Protein AF-A0A963INA1-F1 (afdb_monomer_lite)

Foldseek 3Di:
DWDDDQFWIWDWDWDQDPLRKIWTWIWIWHWDQDPVGIKIWTWGAWTFIAFNVDRVFTQKIWPGIWIWMDDPFKIKIDQTKMDGPQKIKTWHIWMGHPQKIKTFIKIWQAQLLSVCVRPCVLDPVVNSVVCVVVRGGDIDGDTDIPHDPDDDDDDDDDDDDRDDDDDDDD

pLDDT: mean 79.49, std 19.34, range [29.25, 97.81]

Structure (mmCIF, N/CA/C/O backbone):
data_AF-A0A963INA1-F1
#
_entry.id   AF-A0A963INA1-F1
#
loop_
_atom_site.group_PDB
_atom_site.id
_atom_site.type_symbol
_atom_site.label_atom_id
_atom_site.label_alt_id
_atom_site.label_comp_id
_atom_site.label_asym_id
_atom_site.label_entity_id
_atom_site.label_seq_id
_atom_site.pdbx_PDB_ins_code
_atom_site.Cartn_x
_atom_site.Cartn_y
_atom_site.Cartn_z
_atom_site.occupancy
_atom_site.B_iso_or_equiv
_atom_site.auth_seq_id
_atom_site.auth_comp_id
_atom_site.auth_asym_id
_atom_site.auth_atom_id
_atom_site.pdbx_PDB_model_num
ATOM 1 N N . GLU A 1 1 ? 10.936 -14.803 -1.551 1.00 69.50 1 GLU A N 1
ATOM 2 C CA . GLU A 1 1 ? 11.189 -15.664 -2.726 1.00 69.50 1 GLU A CA 1
ATOM 3 C C . GLU A 1 1 ? 11.297 -14.772 -3.951 1.00 69.50 1 GLU A C 1
ATOM 5 O O . GLU A 1 1 ? 10.545 -13.804 -4.034 1.00 69.50 1 GLU A O 1
ATOM 10 N N . ALA A 1 2 ? 12.270 -15.022 -4.822 1.00 67.12 2 ALA A N 1
ATOM 11 C CA . ALA A 1 2 ? 12.461 -14.24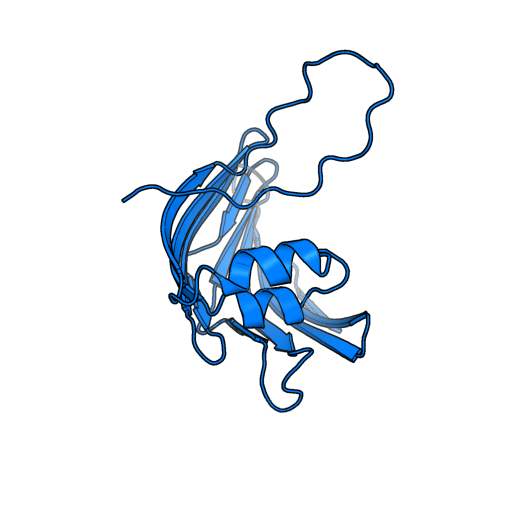1 -6.037 1.00 67.12 2 ALA A CA 1
ATOM 12 C C . ALA A 1 2 ? 12.746 -15.188 -7.202 1.00 67.12 2 ALA A C 1
ATOM 14 O O . ALA A 1 2 ? 13.666 -16.002 -7.123 1.00 67.12 2 ALA A O 1
ATOM 15 N N . ASP A 1 3 ? 11.968 -15.066 -8.266 1.00 73.38 3 ASP A N 1
ATOM 16 C CA . ASP A 1 3 ? 12.059 -15.874 -9.474 1.00 73.38 3 ASP A CA 1
ATOM 17 C C . ASP A 1 3 ? 11.883 -14.979 -10.707 1.00 73.38 3 ASP A C 1
ATOM 19 O O . ASP A 1 3 ? 11.183 -13.965 -10.669 1.00 73.38 3 ASP A O 1
ATOM 23 N N . GLY A 1 4 ? 12.585 -15.286 -11.801 1.00 66.69 4 GLY A N 1
ATOM 24 C CA . GLY A 1 4 ? 12.456 -14.487 -13.016 1.00 66.69 4 GLY A CA 1
ATOM 25 C C . GLY A 1 4 ? 13.633 -14.508 -13.986 1.00 66.69 4 GLY A C 1
ATOM 26 O O . GLY A 1 4 ? 14.754 -14.885 -13.653 1.00 66.69 4 GLY A O 1
ATOM 27 N N . VAL A 1 5 ? 13.366 -14.036 -15.201 1.00 71.38 5 VAL A N 1
ATOM 28 C CA . VAL A 1 5 ? 14.353 -13.705 -16.239 1.00 71.38 5 VAL A CA 1
ATOM 29 C C . VAL A 1 5 ? 14.524 -12.186 -16.324 1.00 71.38 5 VAL A C 1
ATOM 31 O O . VAL A 1 5 ? 13.746 -11.437 -15.747 1.00 71.38 5 VAL A O 1
ATOM 34 N N . ARG A 1 6 ? 15.524 -11.694 -17.065 1.00 65.75 6 ARG A N 1
ATOM 35 C CA . ARG A 1 6 ? 15.870 -10.255 -17.156 1.00 65.75 6 ARG A CA 1
ATOM 36 C C . ARG A 1 6 ? 14.687 -9.317 -17.487 1.00 65.75 6 ARG A C 1
ATOM 38 O O . ARG A 1 6 ? 14.750 -8.136 -17.174 1.00 65.75 6 ARG A O 1
ATOM 45 N N . SER A 1 7 ? 13.642 -9.837 -18.131 1.00 69.75 7 SER A N 1
ATOM 46 C CA . SER A 1 7 ? 12.434 -9.114 -18.548 1.00 69.75 7 SER A CA 1
ATOM 47 C C . SER A 1 7 ? 11.178 -9.429 -17.724 1.00 69.75 7 SER A C 1
ATOM 49 O O . SER A 1 7 ? 10.143 -8.815 -17.969 1.00 69.75 7 SER A O 1
ATOM 51 N N . ALA A 1 8 ? 11.236 -10.375 -16.785 1.00 78.12 8 ALA A N 1
ATOM 52 C CA . ALA A 1 8 ? 10.101 -10.791 -15.964 1.00 78.12 8 ALA A CA 1
ATOM 53 C C . ALA A 1 8 ? 10.609 -11.289 -14.610 1.00 78.12 8 ALA A C 1
ATOM 55 O O . ALA A 1 8 ? 11.222 -12.345 -14.525 1.00 78.12 8 ALA A O 1
ATOM 56 N N . HIS A 1 9 ? 10.349 -10.514 -13.572 1.00 85.44 9 HIS A N 1
ATOM 57 C CA . HIS A 1 9 ? 10.741 -10.700 -12.191 1.00 85.44 9 HIS A CA 1
ATOM 58 C C . HIS A 1 9 ? 9.485 -10.783 -11.345 1.00 85.44 9 HIS A C 1
ATOM 60 O O . HIS A 1 9 ? 8.574 -9.967 -11.493 1.00 85.44 9 HIS A O 1
ATOM 66 N N . ARG A 1 10 ? 9.481 -11.730 -10.423 1.00 89.94 10 ARG A N 1
ATOM 67 C CA . ARG A 1 10 ? 8.487 -11.862 -9.379 1.00 89.94 10 ARG A CA 1
ATOM 68 C C . ARG A 1 10 ? 9.218 -11.898 -8.050 1.00 89.94 10 ARG A C 1
ATOM 70 O O . ARG A 1 10 ? 10.159 -12.662 -7.854 1.00 89.94 10 ARG A O 1
ATOM 77 N N . LEU A 1 11 ? 8.830 -11.005 -7.155 1.00 89.38 11 LEU A N 1
ATOM 78 C CA . LEU A 1 11 ? 9.393 -10.873 -5.823 1.00 89.38 11 LEU A CA 1
ATOM 79 C C . LEU A 1 11 ? 8.252 -10.939 -4.822 1.00 89.38 11 LEU A C 1
ATOM 81 O O . LEU A 1 11 ? 7.451 -10.011 -4.705 1.00 89.38 11 LEU A O 1
ATOM 85 N N . ARG A 1 12 ? 8.212 -12.035 -4.070 1.00 92.38 12 ARG A N 1
ATOM 86 C CA . ARG A 1 12 ? 7.308 -12.197 -2.938 1.00 92.38 12 ARG A CA 1
ATOM 87 C C . ARG A 1 12 ? 8.071 -11.983 -1.642 1.00 92.38 12 ARG A C 1
ATOM 89 O O . ARG A 1 12 ? 9.058 -12.680 -1.371 1.00 92.38 12 ARG A O 1
ATOM 96 N N . GLY A 1 13 ? 7.597 -11.033 -0.848 1.00 91.69 13 GLY A N 1
ATOM 97 C CA . GLY A 1 13 ? 8.145 -10.701 0.458 1.00 91.69 13 GLY A CA 1
ATOM 98 C C . GLY A 1 13 ? 7.111 -10.893 1.558 1.00 91.69 13 GLY A C 1
ATOM 99 O O . GLY A 1 13 ? 5.968 -10.459 1.426 1.00 91.69 13 GLY A O 1
ATOM 100 N N . GLU A 1 14 ? 7.538 -11.510 2.652 1.00 94.06 14 GLU A N 1
ATOM 101 C CA . GLU A 1 14 ? 6.842 -11.466 3.933 1.00 94.06 14 GLU A CA 1
ATOM 102 C C . GLU A 1 14 ? 7.848 -10.985 4.974 1.00 94.06 14 GLU A C 1
ATOM 104 O O . GLU A 1 14 ? 8.946 -11.532 5.095 1.00 94.06 14 GLU A O 1
ATOM 109 N N . ILE A 1 15 ? 7.508 -9.896 5.653 1.00 92.62 15 ILE A N 1
ATOM 110 C CA . ILE A 1 15 ? 8.374 -9.218 6.608 1.00 92.62 15 ILE A CA 1
ATOM 111 C C . ILE A 1 15 ? 7.663 -9.243 7.952 1.00 92.62 15 ILE A C 1
ATOM 113 O O . ILE A 1 15 ? 6.638 -8.582 8.121 1.00 92.62 15 ILE A O 1
ATOM 117 N N . ALA A 1 16 ? 8.236 -9.979 8.902 1.00 90.44 16 ALA A N 1
ATOM 118 C CA . ALA A 1 16 ? 7.826 -9.907 10.294 1.00 90.44 16 ALA A CA 1
ATOM 119 C C . ALA A 1 16 ? 8.249 -8.546 10.867 1.00 90.44 16 ALA A C 1
ATOM 121 O O . ALA A 1 16 ? 9.426 -8.179 10.881 1.00 90.44 16 ALA A O 1
ATOM 122 N N . LEU A 1 17 ? 7.267 -7.789 11.322 1.00 87.81 17 LEU A N 1
ATOM 123 C CA . LEU A 1 17 ? 7.398 -6.503 11.983 1.00 87.81 17 LEU A CA 1
ATOM 124 C C . LEU A 1 17 ? 7.277 -6.687 13.508 1.00 87.81 17 LEU A C 1
ATOM 126 O O . LEU A 1 17 ? 6.736 -7.693 13.987 1.00 87.81 17 LEU A O 1
ATOM 130 N N . PRO A 1 18 ? 7.747 -5.710 14.306 1.00 84.81 18 PRO A N 1
ATOM 131 C CA . PRO A 1 18 ? 7.566 -5.729 15.752 1.00 84.81 18 PRO A CA 1
ATOM 132 C C . PRO A 1 18 ? 6.113 -5.988 16.170 1.00 84.81 18 PRO A C 1
ATOM 134 O O . PRO A 1 18 ? 5.166 -5.611 15.478 1.00 84.81 18 PRO A O 1
ATOM 137 N N . ARG A 1 19 ? 5.942 -6.603 17.347 1.00 84.50 19 ARG A N 1
ATOM 138 C CA . ARG A 1 19 ? 4.631 -6.936 17.937 1.00 84.50 19 ARG A CA 1
ATOM 139 C C . ARG A 1 19 ? 3.783 -7.908 17.098 1.00 84.50 19 ARG A C 1
ATOM 141 O O . ARG A 1 19 ? 2.552 -7.826 17.104 1.00 84.50 19 ARG A O 1
ATOM 148 N N . GLN A 1 20 ? 4.446 -8.857 16.428 1.00 84.81 20 GLN A N 1
ATOM 149 C CA . GLN A 1 20 ? 3.795 -9.920 15.646 1.00 84.81 20 GLN A CA 1
ATOM 150 C C . GLN A 1 20 ? 2.850 -9.335 14.592 1.00 84.81 20 GLN A C 1
ATOM 152 O O . GLN A 1 20 ? 1.664 -9.679 14.519 1.00 84.81 20 GLN A O 1
ATOM 157 N N . ARG A 1 21 ? 3.359 -8.349 13.855 1.00 89.75 21 ARG A N 1
ATOM 158 C CA . ARG A 1 21 ? 2.713 -7.856 12.646 1.00 89.75 21 ARG A CA 1
ATOM 159 C C . ARG A 1 21 ? 3.477 -8.397 11.455 1.00 89.75 21 ARG A C 1
ATOM 161 O O . ARG A 1 21 ? 4.681 -8.572 11.541 1.00 89.75 21 ARG A O 1
ATOM 168 N N . ASP A 1 22 ? 2.791 -8.574 10.346 1.00 93.06 22 ASP A N 1
ATOM 169 C CA . ASP A 1 22 ? 3.374 -9.081 9.118 1.00 93.06 22 ASP A CA 1
ATOM 170 C C . ASP A 1 22 ? 3.014 -8.120 7.996 1.00 93.06 22 ASP A C 1
ATOM 172 O O . ASP A 1 22 ? 1.859 -7.703 7.852 1.00 93.06 22 ASP A O 1
ATOM 176 N N . LEU A 1 23 ? 4.020 -7.762 7.207 1.00 94.81 23 LEU A N 1
ATOM 177 C CA . LEU A 1 23 ? 3.853 -7.083 5.935 1.00 94.81 23 LEU A CA 1
ATOM 178 C C . LEU A 1 23 ? 4.072 -8.103 4.823 1.00 94.81 23 LEU A C 1
ATOM 180 O O . LEU A 1 23 ? 5.162 -8.654 4.684 1.00 94.81 23 LEU A O 1
ATOM 184 N N . ARG A 1 24 ? 3.044 -8.319 4.011 1.00 96.25 24 ARG A N 1
ATOM 185 C CA . ARG A 1 24 ? 3.110 -9.144 2.805 1.00 96.25 24 ARG A CA 1
ATOM 186 C C . ARG A 1 24 ? 3.086 -8.254 1.583 1.00 96.25 24 ARG A C 1
ATOM 188 O O . ARG A 1 24 ? 2.313 -7.297 1.540 1.00 96.25 24 ARG A O 1
ATOM 195 N N . LEU A 1 25 ? 3.912 -8.585 0.601 1.00 96.31 25 LEU A N 1
ATOM 196 C CA . LEU A 1 25 ? 3.953 -7.905 -0.683 1.00 96.31 25 LEU A CA 1
ATOM 197 C C . LEU A 1 25 ? 4.284 -8.871 -1.822 1.00 96.31 25 LEU A C 1
ATOM 199 O O . LEU A 1 25 ? 5.059 -9.817 -1.647 1.00 96.31 25 LEU A O 1
ATOM 203 N N . LEU A 1 26 ? 3.731 -8.591 -2.998 1.00 95.62 26 LEU A N 1
ATOM 204 C CA . LEU A 1 26 ? 4.060 -9.266 -4.247 1.00 95.62 26 LEU A CA 1
ATOM 205 C C . LEU A 1 26 ? 4.322 -8.224 -5.329 1.00 95.62 26 LEU A C 1
ATOM 207 O O . LEU A 1 26 ? 3.407 -7.519 -5.751 1.00 95.62 26 LEU A O 1
ATOM 211 N N . LEU A 1 27 ? 5.571 -8.147 -5.771 1.00 94.56 27 LEU A N 1
ATOM 212 C CA . LEU A 1 27 ? 6.025 -7.268 -6.837 1.00 94.56 27 LEU A CA 1
ATOM 213 C C . LEU A 1 27 ? 6.296 -8.094 -8.093 1.00 94.56 27 LEU A C 1
ATOM 215 O O . LEU A 1 27 ? 7.045 -9.067 -8.049 1.00 94.56 27 LEU A O 1
ATOM 219 N N . GLU A 1 28 ? 5.724 -7.688 -9.213 1.00 94.44 28 GLU A N 1
ATOM 220 C CA . GLU A 1 28 ? 5.877 -8.341 -10.510 1.00 94.44 28 GLU A CA 1
ATOM 221 C C . GLU A 1 28 ? 6.296 -7.292 -11.534 1.00 94.44 28 GLU A C 1
ATOM 223 O O . GLU A 1 28 ? 5.783 -6.184 -11.520 1.00 94.44 28 GLU A O 1
ATOM 228 N N . GLY A 1 29 ? 7.255 -7.569 -12.409 1.00 93.56 29 GLY A N 1
ATOM 229 C CA . GLY A 1 29 ? 7.689 -6.569 -13.386 1.00 93.56 29 GLY A CA 1
ATOM 230 C C . GLY A 1 29 ? 8.960 -6.939 -14.116 1.00 93.56 29 GLY A C 1
ATOM 231 O O . GLY A 1 29 ? 9.457 -8.044 -13.986 1.00 93.56 29 GLY A O 1
ATOM 232 N N . GLY A 1 30 ? 9.523 -6.021 -14.884 1.00 91.44 30 GLY A N 1
ATOM 233 C CA . GLY A 1 30 ? 10.676 -6.300 -15.730 1.00 91.44 30 GLY A CA 1
ATOM 234 C C . GLY A 1 30 ? 11.542 -5.076 -15.949 1.00 91.44 30 GLY A C 1
ATOM 235 O O . GLY A 1 30 ? 11.054 -3.944 -15.953 1.00 91.44 30 GLY A O 1
ATOM 236 N N . LEU A 1 31 ? 12.838 -5.308 -16.155 1.00 90.25 31 LEU A N 1
ATOM 237 C CA . LEU A 1 31 ? 13.748 -4.278 -16.639 1.00 90.25 31 LEU A CA 1
ATOM 238 C C . LEU A 1 31 ? 13.670 -4.192 -18.161 1.00 90.25 31 LEU A C 1
ATOM 240 O O . LEU A 1 31 ? 13.831 -5.179 -18.877 1.00 90.25 31 LEU A O 1
ATOM 244 N N . THR A 1 32 ? 13.477 -2.976 -18.651 1.00 87.56 32 THR A N 1
ATOM 245 C CA . THR A 1 32 ? 13.574 -2.630 -20.068 1.00 87.56 32 THR A CA 1
ATOM 246 C C . THR A 1 32 ? 14.685 -1.605 -20.264 1.00 87.56 32 THR A C 1
ATOM 248 O O . THR A 1 32 ? 15.008 -0.829 -19.362 1.00 87.56 32 THR A O 1
ATOM 251 N N . THR A 1 33 ? 15.304 -1.610 -21.441 1.00 84.50 33 THR A N 1
ATOM 252 C CA . THR A 1 33 ? 16.400 -0.692 -21.789 1.00 84.50 33 THR A CA 1
ATOM 253 C C . THR A 1 33 ? 16.064 0.089 -23.062 1.00 84.50 33 THR A C 1
ATOM 255 O O . THR A 1 33 ? 16.663 -0.172 -24.109 1.00 84.50 33 THR A O 1
ATOM 258 N N . PRO A 1 34 ? 15.075 1.003 -23.023 1.00 82.75 34 PRO A N 1
ATOM 259 C CA . PRO A 1 34 ? 14.844 1.938 -24.119 1.00 82.75 34 PRO A CA 1
ATOM 260 C C . PRO A 1 34 ? 16.048 2.874 -24.318 1.00 82.75 34 PRO A C 1
ATOM 262 O O . PRO A 1 34 ? 16.899 3.019 -23.440 1.00 82.75 34 PRO A O 1
ATOM 265 N N . ALA A 1 35 ? 16.101 3.561 -25.464 1.00 78.88 35 ALA A N 1
ATOM 266 C CA . ALA A 1 35 ? 17.179 4.505 -25.792 1.00 78.88 35 ALA A CA 1
ATOM 267 C C . ALA A 1 35 ? 17.345 5.639 -24.756 1.00 78.88 35 ALA A C 1
ATOM 269 O O . ALA A 1 35 ? 18.424 6.205 -24.626 1.00 78.88 35 ALA A O 1
ATOM 270 N N . SER A 1 36 ? 16.287 5.942 -23.998 1.00 77.38 36 SER A N 1
ATOM 271 C CA . SER A 1 36 ? 16.261 6.935 -22.920 1.00 77.38 36 SER A CA 1
ATOM 272 C C . SER A 1 36 ? 16.875 6.461 -21.594 1.00 77.38 36 SER A C 1
ATOM 274 O O . SER A 1 36 ? 16.915 7.239 -20.646 1.00 77.38 36 SER A O 1
ATOM 276 N N . GLY A 1 37 ? 17.318 5.203 -21.495 1.00 85.50 37 GLY A N 1
ATOM 277 C CA . GLY A 1 37 ? 17.927 4.631 -20.291 1.00 85.50 37 GLY A CA 1
ATOM 278 C C . GLY A 1 37 ? 17.143 3.459 -19.701 1.00 85.50 37 GLY A C 1
ATOM 279 O O . GLY A 1 37 ? 16.064 3.108 -20.164 1.00 85.50 37 GLY A O 1
ATOM 280 N N . MET A 1 38 ? 17.711 2.822 -18.677 1.00 90.44 38 MET A N 1
ATOM 281 C CA . MET A 1 38 ? 17.117 1.651 -18.026 1.00 90.44 38 MET A CA 1
ATOM 282 C C . MET A 1 38 ? 15.874 2.033 -17.214 1.00 90.44 38 MET A C 1
ATOM 284 O O . MET A 1 38 ? 15.925 2.938 -16.380 1.00 90.44 38 MET A O 1
ATOM 288 N N . VAL A 1 39 ? 14.774 1.315 -17.441 1.00 92.56 39 VAL A N 1
ATOM 289 C CA . VAL A 1 39 ? 13.497 1.520 -16.752 1.00 92.56 39 VAL A CA 1
ATOM 290 C C . VAL A 1 39 ? 12.941 0.175 -16.307 1.00 92.56 39 VAL A C 1
ATOM 292 O O . VAL A 1 39 ? 12.720 -0.721 -17.124 1.00 92.56 39 VAL A O 1
ATOM 295 N N . TRP A 1 40 ? 12.678 0.044 -15.012 1.00 93.81 40 TRP A N 1
ATOM 296 C CA . TRP A 1 40 ? 11.876 -1.041 -14.469 1.00 93.81 40 TRP A CA 1
ATOM 297 C C . TRP A 1 40 ? 10.395 -0.660 -14.537 1.00 93.81 40 TRP A C 1
ATOM 299 O O . TRP A 1 40 ? 10.013 0.441 -14.139 1.00 93.81 40 TRP A O 1
ATOM 309 N N . THR A 1 41 ? 9.563 -1.555 -15.061 1.00 94.19 41 THR A N 1
ATOM 310 C CA . THR A 1 41 ? 8.102 -1.392 -15.104 1.00 94.19 41 THR A CA 1
ATOM 311 C C . THR A 1 41 ? 7.452 -2.633 -14.524 1.00 94.19 41 THR A C 1
ATOM 313 O O . THR A 1 41 ? 7.842 -3.749 -14.869 1.00 94.19 41 THR A O 1
ATOM 316 N N . GLY A 1 42 ? 6.459 -2.451 -13.664 1.00 95.06 42 GLY A N 1
ATOM 317 C CA . GLY A 1 42 ? 5.794 -3.562 -13.008 1.00 95.06 42 GLY A CA 1
ATOM 318 C C . GLY A 1 42 ? 4.529 -3.175 -12.263 1.00 95.06 42 GLY A C 1
ATOM 319 O O . GLY A 1 42 ? 3.971 -2.093 -12.438 1.00 95.06 42 GLY A O 1
ATOM 320 N N . THR A 1 43 ? 4.080 -4.092 -11.424 1.00 96.56 43 THR A N 1
ATOM 321 C CA . THR A 1 43 ? 2.904 -4.001 -10.579 1.00 96.56 43 THR A CA 1
ATOM 322 C C . THR A 1 43 ? 3.237 -4.505 -9.184 1.00 96.56 43 THR A C 1
ATOM 324 O O . THR A 1 43 ? 3.889 -5.532 -9.004 1.00 96.56 43 THR A O 1
ATOM 327 N N . LEU A 1 44 ? 2.761 -3.796 -8.170 1.00 96.81 44 LEU A N 1
ATOM 328 C CA . LEU A 1 44 ? 2.570 -4.364 -6.846 1.00 96.81 44 LEU A CA 1
ATOM 329 C C . LEU A 1 44 ? 1.190 -5.023 -6.852 1.00 96.81 44 LEU A C 1
ATOM 331 O O . LEU A 1 44 ? 0.172 -4.338 -6.811 1.00 96.81 44 LEU A O 1
ATOM 335 N N . SER A 1 45 ? 1.168 -6.342 -6.992 1.00 94.50 45 SER A N 1
ATOM 336 C CA . SER A 1 45 ? -0.052 -7.140 -7.158 1.00 94.50 45 SER A CA 1
ATOM 337 C C . SER A 1 45 ? -0.701 -7.480 -5.816 1.00 94.50 45 SER A C 1
ATOM 339 O O . SER A 1 45 ? -1.915 -7.643 -5.733 1.00 94.50 45 SER A O 1
ATOM 341 N N . GLU A 1 46 ? 0.099 -7.547 -4.752 1.00 96.12 46 GLU A N 1
ATOM 342 C CA . GLU A 1 46 ? -0.365 -7.791 -3.389 1.00 96.12 46 GLU A CA 1
ATOM 343 C C . GLU A 1 46 ? 0.372 -6.851 -2.435 1.00 96.12 46 GLU A C 1
ATOM 345 O O . GLU A 1 46 ? 1.590 -6.695 -2.524 1.00 96.12 46 GLU A O 1
ATOM 350 N N . LEU A 1 47 ? -0.361 -6.232 -1.514 1.00 97.12 47 LEU A N 1
ATOM 351 C CA . LEU A 1 47 ? 0.194 -5.600 -0.323 1.00 97.12 47 LEU A CA 1
ATOM 352 C C . LEU A 1 47 ? -0.817 -5.749 0.804 1.00 97.12 47 LEU A C 1
ATOM 354 O O . LEU A 1 47 ? -1.993 -5.441 0.629 1.00 97.12 47 LEU A O 1
ATOM 358 N N . SER A 1 48 ? -0.372 -6.226 1.958 1.00 96.94 48 SER A N 1
ATOM 359 C CA . SER A 1 48 ? -1.208 -6.357 3.146 1.00 96.94 48 SER A CA 1
ATOM 360 C C . SER A 1 48 ? -0.364 -6.181 4.394 1.00 96.94 48 SER A C 1
ATOM 362 O O . SER A 1 48 ? 0.704 -6.775 4.514 1.00 96.94 48 SER A O 1
ATOM 364 N N . LEU A 1 49 ? -0.874 -5.407 5.341 1.00 96.19 49 LEU A N 1
ATOM 365 C CA . LEU A 1 49 ? -0.294 -5.233 6.663 1.00 96.19 49 LEU A CA 1
ATOM 366 C C . LEU A 1 49 ? -1.277 -5.784 7.693 1.00 96.19 49 LEU A C 1
ATOM 368 O O . LEU A 1 49 ? -2.420 -5.323 7.765 1.00 96.19 49 LEU A O 1
ATOM 372 N N . SER A 1 50 ? -0.851 -6.760 8.492 1.00 95.12 50 SER A N 1
ATOM 373 C CA . SER A 1 50 ? -1.703 -7.307 9.551 1.00 95.12 50 SER A CA 1
ATOM 374 C C . SER A 1 50 ? -1.987 -6.262 10.630 1.00 95.12 50 SER A C 1
ATOM 376 O O . SER A 1 50 ? -1.188 -5.347 10.861 1.00 95.12 50 SER A O 1
ATOM 378 N N . SER A 1 51 ? -3.152 -6.352 11.265 1.00 92.56 51 SER A N 1
ATOM 379 C CA . SER A 1 51 ? -3.510 -5.461 12.365 1.00 92.56 51 SER A CA 1
ATOM 380 C C . SER A 1 51 ? -2.832 -5.890 13.669 1.00 92.56 51 SER A C 1
ATOM 382 O O . SER A 1 51 ? -2.559 -7.066 13.934 1.00 92.56 51 SER A O 1
ATOM 384 N N . LEU A 1 52 ? -2.492 -4.898 14.483 1.00 90.88 52 LEU A N 1
ATOM 385 C CA . LEU A 1 52 ? -2.043 -5.102 15.850 1.00 90.88 52 LEU A CA 1
ATOM 386 C C . LEU A 1 52 ? -3.221 -5.404 16.785 1.00 90.88 52 LEU A C 1
ATOM 388 O O . LEU A 1 52 ? -3.045 -6.172 17.728 1.00 90.88 52 LEU A O 1
ATOM 392 N N . VAL A 1 53 ? -4.384 -4.801 16.519 1.00 87.75 53 VAL A N 1
ATOM 393 C CA . VAL A 1 53 ? -5.572 -4.808 17.385 1.00 87.75 53 VAL A CA 1
ATOM 394 C C . VAL A 1 53 ? -6.521 -5.970 17.064 1.00 87.75 53 VAL A C 1
ATOM 396 O O . VAL A 1 53 ? -6.993 -6.632 17.982 1.00 87.75 53 VAL A O 1
ATOM 399 N N . ASP A 1 54 ? -6.777 -6.244 15.783 1.00 88.50 54 ASP A N 1
ATOM 400 C CA . ASP A 1 54 ? -7.645 -7.323 15.291 1.00 88.50 54 ASP A CA 1
ATOM 401 C C . ASP A 1 54 ? -6.815 -8.313 14.461 1.00 88.50 54 ASP A C 1
ATOM 403 O O . ASP A 1 54 ? -6.571 -8.116 13.272 1.00 88.50 54 ASP A O 1
ATOM 407 N N . LYS A 1 55 ? -6.347 -9.392 15.094 1.00 86.06 55 LYS A N 1
ATOM 408 C CA . LYS A 1 55 ? -5.440 -10.363 14.458 1.00 86.06 55 LYS A CA 1
ATOM 409 C C . LYS A 1 55 ? -6.075 -11.140 13.300 1.00 86.06 55 LYS A C 1
ATOM 411 O O . LYS A 1 55 ? -5.336 -11.689 12.484 1.00 86.06 55 LYS A O 1
ATOM 416 N N . ASP A 1 56 ? -7.401 -11.133 13.186 1.00 86.88 56 ASP A N 1
ATOM 417 C CA . ASP A 1 56 ? -8.128 -11.855 12.141 1.00 86.88 56 ASP A CA 1
ATOM 418 C C . ASP A 1 56 ? -8.278 -11.033 10.852 1.00 86.88 56 ASP A C 1
ATOM 420 O O . ASP A 1 56 ? -8.701 -11.559 9.817 1.00 86.88 56 ASP A O 1
ATOM 424 N N . LYS A 1 57 ? -7.931 -9.737 10.878 1.00 89.88 57 LYS A N 1
ATOM 425 C CA . LYS A 1 57 ? -8.089 -8.830 9.734 1.00 89.88 57 LYS A CA 1
ATOM 426 C C . LYS A 1 57 ? -6.816 -8.036 9.431 1.00 89.88 57 LYS A C 1
ATOM 428 O O . LYS A 1 57 ? -6.064 -7.652 10.327 1.00 89.88 57 LYS A O 1
ATOM 433 N N . PRO A 1 58 ? -6.552 -7.725 8.151 1.00 93.94 58 PRO A N 1
ATOM 434 C CA . PRO A 1 58 ? -5.507 -6.771 7.816 1.00 93.94 58 PRO A CA 1
ATOM 435 C C . PRO A 1 58 ? -5.917 -5.361 8.256 1.00 93.94 58 PRO A C 1
ATOM 437 O O . PRO A 1 58 ? -7.070 -4.960 8.094 1.00 93.94 58 PRO A O 1
ATOM 440 N N . PHE A 1 59 ? -4.957 -4.586 8.764 1.00 94.62 59 PHE A N 1
ATOM 441 C CA . PHE A 1 59 ? -5.148 -3.157 9.018 1.00 94.62 59 PHE A CA 1
ATOM 442 C C . PHE A 1 59 ? -5.317 -2.387 7.704 1.00 94.62 59 PHE A C 1
ATOM 444 O O . PHE A 1 59 ? -6.156 -1.493 7.600 1.00 94.62 59 PHE A O 1
ATOM 451 N N . VAL A 1 60 ? -4.527 -2.758 6.698 1.00 96.19 60 VAL A N 1
ATOM 452 C CA . VAL A 1 60 ? -4.651 -2.259 5.332 1.00 96.19 60 VAL A CA 1
ATOM 453 C C . VAL A 1 60 ? -4.271 -3.359 4.359 1.00 96.19 60 VAL A C 1
ATOM 455 O O . VAL A 1 60 ? -3.324 -4.111 4.592 1.00 96.19 60 VAL A O 1
ATOM 458 N N . ARG A 1 61 ? -4.989 -3.424 3.246 1.00 97.19 61 ARG A N 1
ATOM 459 C CA . ARG A 1 61 ? -4.598 -4.195 2.074 1.00 97.19 61 ARG A CA 1
ATOM 460 C C . ARG A 1 61 ? -4.786 -3.384 0.807 1.00 97.19 61 ARG A C 1
ATOM 462 O O . ARG A 1 61 ? -5.618 -2.482 0.750 1.00 97.19 61 ARG A O 1
ATOM 469 N N . LEU A 1 62 ? -4.048 -3.754 -0.218 1.00 97.81 62 LEU A N 1
ATOM 470 C CA . LEU A 1 62 ? -4.250 -3.289 -1.573 1.00 97.81 62 LEU A CA 1
ATOM 471 C C . LEU A 1 62 ? -5.495 -3.971 -2.168 1.00 97.81 62 LEU A C 1
ATOM 473 O O . LEU A 1 62 ? -5.652 -5.185 -2.053 1.00 97.81 62 LEU A O 1
ATOM 477 N N . ALA A 1 63 ? -6.396 -3.192 -2.767 1.00 96.31 63 ALA A N 1
ATOM 478 C CA . ALA A 1 63 ? -7.646 -3.690 -3.350 1.00 96.31 63 ALA A CA 1
ATOM 479 C C . ALA A 1 63 ? -7.519 -4.115 -4.823 1.00 96.31 63 ALA A C 1
ATOM 481 O O . ALA A 1 63 ? -8.375 -4.837 -5.326 1.00 96.31 63 ALA A O 1
ATOM 482 N N . GLY A 1 64 ? -6.452 -3.701 -5.505 1.00 94.56 64 GLY A N 1
ATOM 483 C CA . GLY A 1 64 ? -6.153 -4.080 -6.884 1.00 94.56 64 GLY A CA 1
ATOM 484 C C . GLY A 1 64 ? -4.705 -3.751 -7.250 1.00 94.56 64 GLY A C 1
ATOM 485 O O . GLY A 1 64 ? -4.062 -2.995 -6.525 1.00 94.56 64 GLY A O 1
ATOM 486 N N . PRO A 1 65 ? -4.172 -4.303 -8.351 1.00 95.38 65 PRO A N 1
ATOM 487 C CA . PRO A 1 65 ? -2.765 -4.151 -8.703 1.00 95.38 65 PRO A CA 1
ATOM 488 C C . PRO A 1 65 ? -2.385 -2.675 -8.841 1.00 95.38 65 PRO A C 1
ATOM 490 O O . PRO A 1 65 ? -3.043 -1.917 -9.551 1.00 95.38 65 PRO A O 1
ATOM 493 N N . LEU A 1 66 ? -1.307 -2.281 -8.168 1.00 97.44 66 LEU A N 1
ATOM 494 C CA . LEU A 1 66 ? -0.744 -0.937 -8.206 1.00 97.44 66 LEU A CA 1
ATOM 495 C C . LEU A 1 66 ? 0.348 -0.888 -9.285 1.00 97.44 66 LEU A C 1
ATOM 497 O O . LEU A 1 66 ? 1.385 -1.526 -9.102 1.00 97.44 66 LEU A O 1
ATOM 501 N N . PRO A 1 67 ? 0.172 -0.135 -10.386 1.00 96.69 67 PRO A N 1
ATOM 502 C CA . PRO A 1 67 ? 1.221 0.048 -11.381 1.00 96.69 67 PRO A CA 1
ATOM 503 C C . PRO A 1 67 ? 2.404 0.807 -10.784 1.00 96.69 67 PRO A C 1
ATOM 505 O O . PRO A 1 67 ? 2.216 1.782 -10.052 1.00 96.69 67 PRO A O 1
ATOM 508 N N . LEU A 1 68 ? 3.613 0.373 -11.126 1.00 96.31 68 LEU A N 1
ATOM 509 C CA . LEU A 1 68 ? 4.868 0.944 -10.661 1.00 96.31 68 LEU A CA 1
ATOM 510 C C . LEU A 1 68 ? 5.849 1.110 -11.825 1.00 96.31 68 LEU A C 1
ATOM 512 O O . LEU A 1 68 ? 5.996 0.233 -12.678 1.00 96.31 68 LEU A O 1
ATOM 516 N N . GLN A 1 69 ? 6.578 2.220 -11.821 1.00 94.88 69 GLN A N 1
ATOM 517 C CA . GLN A 1 69 ? 7.685 2.458 -12.736 1.00 94.88 69 GLN A CA 1
ATOM 518 C C . GLN A 1 69 ? 8.855 3.06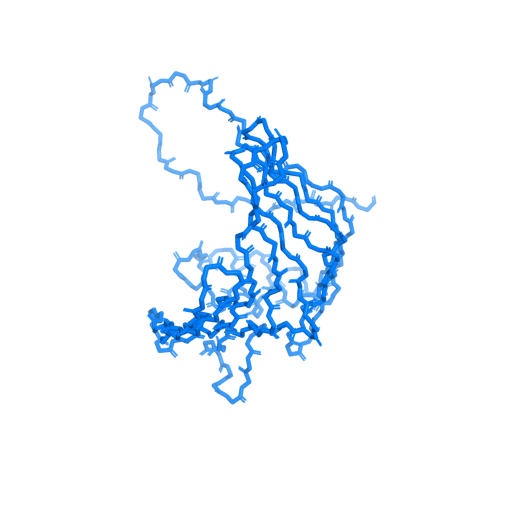7 -11.971 1.00 94.88 69 GLN A C 1
ATOM 520 O O . GLN A 1 69 ? 8.672 3.981 -11.169 1.00 94.88 69 GLN A O 1
ATOM 525 N N . ALA A 1 70 ? 10.062 2.578 -12.231 1.00 93.44 70 ALA A N 1
ATOM 526 C CA . ALA A 1 70 ? 11.285 3.103 -11.645 1.00 93.44 70 ALA A CA 1
ATOM 527 C C . ALA A 1 70 ? 12.352 3.293 -12.728 1.00 93.44 70 ALA A C 1
ATOM 529 O O . ALA A 1 70 ? 12.721 2.360 -13.439 1.00 93.44 70 ALA A O 1
ATOM 530 N N . ALA A 1 71 ? 12.850 4.516 -12.840 1.00 92.44 71 ALA A N 1
ATOM 531 C CA . ALA A 1 71 ? 13.982 4.930 -13.657 1.00 92.44 71 ALA A CA 1
ATOM 532 C C . ALA A 1 71 ? 15.008 5.647 -12.761 1.00 92.44 71 ALA A C 1
ATOM 534 O O . ALA A 1 71 ? 14.724 5.927 -11.597 1.00 92.44 71 ALA A O 1
ATOM 535 N N . ALA A 1 72 ? 16.188 5.970 -13.300 1.00 86.62 72 ALA A N 1
ATOM 536 C CA . ALA A 1 72 ? 17.327 6.482 -12.525 1.00 86.62 72 ALA A CA 1
ATOM 537 C C . ALA A 1 72 ? 16.997 7.638 -11.552 1.00 86.62 72 ALA A C 1
ATOM 539 O O . ALA A 1 72 ? 17.483 7.640 -10.427 1.00 86.62 72 ALA A O 1
ATOM 540 N N . GLU A 1 73 ? 16.145 8.585 -11.952 1.00 87.62 73 GLU A N 1
ATOM 541 C CA . GLU A 1 73 ? 15.786 9.762 -11.137 1.00 87.62 73 GLU A CA 1
ATOM 542 C C . GLU A 1 73 ? 14.277 9.906 -10.913 1.00 87.62 73 GLU A C 1
ATOM 544 O O . GLU A 1 73 ? 13.797 10.940 -10.438 1.00 87.62 73 GLU A O 1
ATOM 549 N N . ARG A 1 74 ? 13.505 8.889 -11.306 1.00 91.44 74 ARG A N 1
ATOM 550 C CA . ARG A 1 74 ? 12.050 8.971 -11.319 1.00 91.44 74 ARG A CA 1
ATOM 551 C C . ARG A 1 74 ? 11.419 7.675 -10.860 1.00 91.44 74 ARG A C 1
ATOM 553 O O . ARG A 1 74 ? 11.680 6.624 -11.434 1.00 91.44 74 ARG A O 1
ATOM 560 N N . ILE A 1 75 ? 10.520 7.774 -9.892 1.00 94.06 75 ILE A N 1
ATOM 561 C CA . ILE A 1 75 ? 9.659 6.663 -9.480 1.00 94.06 75 ILE A CA 1
ATOM 562 C C . ILE A 1 75 ? 8.218 7.122 -9.631 1.00 94.06 75 ILE A C 1
ATOM 564 O O . ILE A 1 75 ? 7.883 8.216 -9.188 1.00 94.06 75 ILE A O 1
ATOM 568 N N . SER A 1 76 ? 7.360 6.317 -10.243 1.00 94.88 76 SER A N 1
ATOM 569 C CA . SER A 1 76 ? 5.921 6.553 -10.238 1.00 94.88 76 SER A CA 1
ATOM 570 C C . SER A 1 76 ? 5.159 5.342 -9.725 1.00 94.88 76 SER A C 1
ATOM 572 O O . SER A 1 76 ? 5.551 4.195 -9.938 1.00 94.88 76 SER A O 1
ATOM 574 N N . ALA A 1 77 ? 4.059 5.625 -9.038 1.00 95.56 77 ALA A N 1
ATOM 575 C CA . ALA A 1 77 ? 3.111 4.638 -8.563 1.00 95.56 77 ALA A CA 1
ATOM 576 C C . ALA A 1 77 ? 1.686 5.169 -8.745 1.00 95.56 77 ALA A C 1
ATOM 578 O O . ALA A 1 77 ? 1.417 6.341 -8.477 1.00 95.56 77 ALA A O 1
ATOM 579 N N . GLY A 1 78 ? 0.769 4.310 -9.170 1.00 92.69 78 GLY A N 1
ATOM 580 C CA . GLY A 1 78 ? -0.663 4.603 -9.192 1.00 92.69 78 GLY A CA 1
ATOM 581 C C . GLY A 1 78 ? -1.289 4.561 -10.588 1.00 92.69 78 GLY A C 1
ATOM 582 O O . GLY A 1 78 ? -0.574 4.456 -11.587 1.00 92.69 78 GLY A O 1
ATOM 583 N N . PRO A 1 79 ? -2.628 4.644 -10.661 1.00 95.00 79 PRO A N 1
ATOM 584 C CA . PRO A 1 79 ? -3.558 4.750 -9.530 1.00 95.00 79 PRO A CA 1
ATOM 585 C C . PRO A 1 79 ? -3.703 3.429 -8.749 1.00 95.00 79 PRO A C 1
ATOM 587 O O . PRO A 1 79 ? -3.435 2.358 -9.287 1.00 95.00 79 PRO A O 1
ATOM 590 N N . ALA A 1 80 ? -4.118 3.502 -7.482 1.00 96.38 80 ALA A N 1
ATOM 591 C CA . ALA A 1 80 ? -4.422 2.333 -6.653 1.00 96.38 80 ALA A CA 1
ATOM 592 C C . ALA A 1 80 ? -5.436 2.634 -5.547 1.00 96.38 80 ALA A C 1
ATOM 594 O O . ALA A 1 80 ? -5.649 3.786 -5.169 1.00 96.38 80 ALA A O 1
ATOM 595 N N . GLU A 1 81 ? -6.023 1.577 -4.994 1.00 96.44 81 GLU A N 1
ATOM 596 C CA . GLU A 1 81 ? -6.937 1.644 -3.859 1.00 96.44 81 GLU A CA 1
ATOM 597 C C . GLU A 1 81 ? -6.441 0.747 -2.722 1.00 96.44 81 GLU A C 1
ATOM 599 O O . GLU A 1 81 ? -6.029 -0.395 -2.933 1.00 96.44 81 GLU A O 1
ATOM 604 N N . PHE A 1 82 ? -6.490 1.280 -1.509 1.00 96.00 82 PHE A N 1
ATOM 605 C CA . PHE A 1 82 ? -6.163 0.612 -0.263 1.00 96.00 82 PHE A CA 1
ATOM 606 C C . PHE A 1 82 ? -7.408 0.565 0.611 1.00 96.00 82 PHE A C 1
ATOM 608 O O . PHE A 1 82 ? -8.145 1.545 0.714 1.00 96.00 82 PHE A O 1
ATOM 615 N N . VAL A 1 83 ? -7.631 -0.565 1.266 1.00 96.44 83 VAL A N 1
ATOM 616 C CA . VAL A 1 83 ? -8.816 -0.803 2.087 1.00 96.44 83 VAL A CA 1
ATOM 617 C C . VAL A 1 83 ? -8.378 -1.315 3.449 1.00 96.44 83 VAL A C 1
ATOM 619 O O . VAL A 1 83 ? -7.610 -2.275 3.544 1.00 96.44 83 VAL A O 1
ATOM 622 N N . GLY A 1 84 ? -8.879 -0.671 4.496 1.00 94.25 84 GLY A N 1
ATOM 623 C CA . GLY A 1 84 ? -8.820 -1.144 5.872 1.00 94.25 84 GLY A CA 1
ATOM 624 C C . GLY A 1 84 ? -10.203 -1.559 6.392 1.00 94.25 84 GLY A C 1
ATOM 625 O O . GLY A 1 84 ? -11.187 -1.510 5.653 1.00 94.25 84 GLY A O 1
ATOM 626 N N . PRO A 1 85 ? -10.318 -1.958 7.671 1.00 90.00 85 PRO A N 1
ATOM 627 C CA . PRO A 1 85 ? -11.566 -2.484 8.234 1.00 90.00 85 PRO A CA 1
ATOM 628 C C . PRO A 1 85 ? -12.764 -1.523 8.187 1.00 90.00 85 PRO A C 1
ATOM 630 O O . PRO A 1 85 ? -13.902 -1.972 8.090 1.00 90.00 85 PRO A O 1
ATOM 633 N N . ALA A 1 86 ? -12.511 -0.216 8.274 1.00 88.81 86 ALA A N 1
ATOM 634 C CA . ALA A 1 86 ? -13.545 0.823 8.314 1.00 88.81 86 ALA A CA 1
ATOM 635 C C . ALA A 1 86 ? -13.197 2.055 7.460 1.00 88.81 86 ALA A C 1
ATOM 637 O O . ALA A 1 86 ? -13.849 3.089 7.571 1.00 88.81 86 ALA A O 1
ATOM 638 N N . TRP A 1 87 ? -12.149 1.964 6.638 1.00 92.50 87 TRP A N 1
ATOM 639 C CA . TRP A 1 87 ? -11.615 3.093 5.885 1.00 92.50 87 TRP A CA 1
ATOM 640 C C . TRP A 1 87 ? -11.083 2.650 4.526 1.00 92.50 87 TRP A C 1
ATOM 642 O O . TRP A 1 87 ? -10.721 1.487 4.338 1.00 92.50 87 TRP A O 1
ATOM 652 N N . SER A 1 88 ? -11.003 3.586 3.587 1.00 93.62 88 SER A N 1
ATOM 653 C CA . SER A 1 88 ? -10.367 3.374 2.288 1.00 93.62 88 SER A CA 1
ATOM 654 C C . SER A 1 88 ? -9.499 4.565 1.908 1.00 93.62 88 SER A C 1
ATOM 656 O O . SER A 1 88 ? -9.782 5.706 2.276 1.00 93.62 88 SER A O 1
ATOM 658 N N . ALA A 1 89 ? -8.420 4.304 1.180 1.00 94.12 89 ALA A N 1
ATOM 659 C CA . ALA A 1 89 ? -7.600 5.330 0.562 1.00 94.12 89 ALA A CA 1
ATOM 660 C C . ALA A 1 89 ? -7.462 5.058 -0.931 1.00 94.12 89 ALA A C 1
ATOM 662 O O . ALA A 1 89 ? -7.177 3.942 -1.350 1.00 94.12 89 ALA A O 1
ATOM 663 N N . ARG A 1 90 ? -7.602 6.102 -1.737 1.00 94.69 90 ARG A N 1
ATOM 664 C CA . ARG A 1 90 ? -7.325 6.086 -3.167 1.00 94.69 90 ARG A CA 1
ATOM 665 C C . ARG A 1 90 ? -6.066 6.894 -3.418 1.00 94.69 90 ARG A C 1
ATOM 667 O O . ARG A 1 90 ? -6.027 8.084 -3.120 1.00 94.69 90 ARG A O 1
ATOM 674 N N . LEU A 1 91 ? -5.059 6.246 -3.983 1.00 94.06 91 LEU A N 1
ATOM 675 C CA . LEU A 1 91 ? -3.895 6.896 -4.557 1.00 94.06 91 LEU A CA 1
ATOM 676 C C . LEU A 1 91 ? -4.196 7.187 -6.025 1.00 94.06 91 LEU A C 1
ATOM 678 O O . LEU A 1 91 ? -4.399 6.268 -6.815 1.00 94.06 91 LEU A O 1
ATOM 682 N N . GLU A 1 92 ? -4.210 8.455 -6.407 1.00 93.12 92 GLU A N 1
ATOM 683 C CA . GLU A 1 92 ? -4.312 8.838 -7.815 1.00 93.12 92 GLU A CA 1
ATOM 684 C C . GLU A 1 92 ? -2.943 8.770 -8.481 1.00 93.12 92 GLU A C 1
ATOM 686 O O . GLU A 1 92 ? -2.801 8.222 -9.574 1.00 93.12 92 GLU A O 1
ATOM 691 N N . ARG A 1 93 ? -1.922 9.292 -7.795 1.00 91.56 93 ARG A N 1
ATOM 692 C CA . ARG A 1 93 ? -0.541 9.312 -8.270 1.00 91.56 93 ARG A CA 1
ATOM 693 C C . ARG A 1 93 ? 0.422 9.486 -7.104 1.00 91.56 93 ARG A C 1
ATOM 695 O O . ARG A 1 93 ? 0.190 10.314 -6.230 1.00 91.56 93 ARG A O 1
ATOM 702 N N . ALA A 1 94 ? 1.541 8.780 -7.148 1.00 93.44 94 ALA A N 1
ATOM 703 C CA . ALA A 1 94 ? 2.766 9.131 -6.448 1.00 93.44 94 ALA A CA 1
ATOM 704 C C . ALA A 1 94 ? 3.887 9.268 -7.477 1.00 93.44 94 ALA A C 1
ATOM 706 O O . ALA A 1 94 ? 4.039 8.418 -8.355 1.00 93.44 94 ALA A O 1
ATOM 707 N N . LEU A 1 95 ? 4.655 10.344 -7.387 1.00 92.81 95 LEU A N 1
ATOM 708 C CA . LEU A 1 95 ? 5.774 10.639 -8.262 1.00 92.81 95 LEU A CA 1
ATOM 709 C C . LEU A 1 95 ? 6.944 11.122 -7.415 1.00 92.81 95 LEU A C 1
ATOM 711 O O . LEU A 1 95 ? 6.863 12.166 -6.780 1.00 92.81 95 LEU A O 1
ATOM 715 N N . TYR A 1 96 ? 8.042 10.386 -7.454 1.00 91.12 96 TYR A N 1
ATOM 716 C CA . TYR A 1 96 ? 9.333 10.882 -7.019 1.00 91.12 96 TYR A CA 1
ATOM 717 C C . TYR A 1 96 ? 10.068 11.453 -8.223 1.00 91.12 96 TYR A C 1
ATOM 719 O O . TYR A 1 96 ? 10.283 10.733 -9.199 1.00 91.12 96 TYR A O 1
ATOM 727 N N . ALA A 1 97 ? 10.429 12.730 -8.171 1.00 90.12 97 ALA A N 1
ATOM 728 C CA . ALA A 1 97 ? 11.265 13.383 -9.172 1.00 90.12 97 ALA A CA 1
ATOM 729 C C . ALA A 1 97 ? 11.982 14.586 -8.550 1.00 90.12 97 ALA A C 1
ATOM 731 O O . ALA A 1 97 ? 11.415 15.287 -7.708 1.00 90.12 97 ALA A O 1
ATOM 732 N N . GLY A 1 98 ? 13.232 14.832 -8.953 1.00 84.69 98 GLY A N 1
ATOM 733 C CA . GLY A 1 98 ? 13.988 16.002 -8.489 1.00 84.69 98 GLY A CA 1
ATOM 734 C C . GLY A 1 98 ? 14.104 16.088 -6.962 1.00 84.69 98 GLY A C 1
ATOM 735 O O . GLY A 1 98 ? 13.949 17.165 -6.399 1.00 84.69 98 GLY A O 1
ATOM 736 N N . LEU A 1 99 ? 14.320 14.945 -6.293 1.00 84.62 99 LEU A N 1
ATOM 737 C CA . LEU A 1 99 ? 14.396 14.807 -4.828 1.00 84.62 99 LEU A CA 1
ATOM 738 C C . LEU A 1 99 ? 13.102 15.149 -4.057 1.00 84.62 99 LEU A C 1
ATOM 740 O O . LEU A 1 99 ? 13.135 15.258 -2.831 1.00 84.62 99 LEU A O 1
ATOM 744 N N . SER A 1 100 ? 11.964 15.270 -4.743 1.00 86.81 100 SER A N 1
ATOM 745 C CA . SER A 1 100 ? 10.655 15.570 -4.146 1.00 86.81 100 SER A CA 1
ATOM 746 C C . SER A 1 100 ? 9.640 14.456 -4.405 1.00 86.81 100 SER A C 1
ATOM 748 O O . SER A 1 100 ? 9.688 13.805 -5.451 1.00 86.81 100 SER A O 1
ATOM 750 N N . TRP A 1 101 ? 8.732 14.238 -3.449 1.00 87.69 101 TRP A N 1
ATOM 751 C CA . TRP A 1 101 ? 7.608 13.311 -3.579 1.00 87.69 101 TRP A CA 1
ATOM 752 C C . TRP A 1 101 ? 6.317 14.087 -3.788 1.00 87.69 101 TRP A C 1
ATOM 754 O O . TRP A 1 101 ? 5.805 14.713 -2.869 1.00 87.69 101 TRP A O 1
ATOM 764 N N . GLN A 1 102 ? 5.735 13.955 -4.969 1.00 89.75 102 GLN A N 1
ATOM 765 C CA . GLN A 1 102 ? 4.430 14.506 -5.297 1.00 89.75 102 GLN A CA 1
ATOM 766 C C . GLN A 1 102 ? 3.403 13.388 -5.213 1.00 89.75 102 GLN A C 1
ATOM 768 O O . GLN A 1 102 ? 3.467 12.416 -5.968 1.00 89.75 102 GLN A O 1
ATOM 773 N N . THR A 1 103 ? 2.461 13.508 -4.288 1.00 89.38 103 THR A N 1
ATOM 774 C CA . THR A 1 103 ? 1.408 12.515 -4.088 1.00 89.38 103 THR A CA 1
ATOM 775 C C . THR A 1 103 ? 0.039 13.173 -4.201 1.00 89.38 103 THR A C 1
ATOM 777 O O . THR A 1 103 ? -0.146 14.323 -3.816 1.00 89.38 103 THR A O 1
ATOM 780 N N . ALA A 1 104 ? -0.932 12.458 -4.751 1.00 89.81 104 ALA A N 1
ATOM 781 C CA . ALA A 1 104 ? -2.309 12.916 -4.873 1.00 89.81 104 ALA A CA 1
ATOM 782 C C . ALA A 1 104 ? -3.248 11.762 -4.545 1.00 89.81 104 ALA A C 1
ATOM 784 O O . ALA A 1 104 ? -3.027 10.626 -4.987 1.00 89.81 104 ALA A O 1
ATOM 785 N N . GLY A 1 105 ? -4.275 12.039 -3.745 1.00 91.38 105 GLY A N 1
ATOM 786 C CA . GLY A 1 105 ? -5.232 11.017 -3.362 1.00 91.38 105 GLY A CA 1
ATOM 787 C C . GLY A 1 105 ? -6.302 11.477 -2.383 1.00 91.38 105 GLY A C 1
ATOM 788 O O . GLY A 1 105 ? -6.370 12.634 -1.964 1.00 91.38 105 GLY A O 1
ATOM 789 N N . SER A 1 106 ? -7.126 10.514 -1.995 1.00 89.75 106 SER A N 1
ATOM 790 C CA . SER A 1 106 ? -8.197 10.691 -1.021 1.00 89.75 106 SER A CA 1
ATOM 791 C C . SER A 1 106 ? -8.152 9.601 0.036 1.00 89.75 106 SER A C 1
ATOM 793 O O . SER A 1 106 ? -7.928 8.439 -0.288 1.00 89.75 106 SER A O 1
ATOM 795 N N . LEU A 1 107 ? -8.455 9.951 1.276 1.00 91.50 107 LEU A N 1
ATOM 796 C CA . LEU A 1 107 ? -8.654 9.055 2.403 1.00 91.50 107 LEU A CA 1
ATOM 797 C C . LEU A 1 107 ? -10.063 9.272 2.943 1.00 91.50 107 LEU A C 1
ATOM 799 O O . LEU A 1 107 ? -10.473 10.407 3.183 1.00 91.50 107 LEU A O 1
ATOM 803 N N . GLN A 1 108 ? -10.799 8.189 3.147 1.00 90.12 108 GLN A N 1
ATOM 804 C CA . GLN A 1 108 ? -12.178 8.229 3.601 1.00 90.12 108 GLN A CA 1
ATOM 805 C C . GLN A 1 108 ? -12.367 7.330 4.814 1.00 90.12 108 GLN A C 1
ATOM 807 O O . GLN A 1 108 ? -12.001 6.155 4.803 1.00 90.12 108 GLN A O 1
ATOM 812 N N . GLY A 1 109 ? -12.989 7.888 5.849 1.00 87.44 109 GLY A N 1
ATOM 813 C CA . GLY A 1 109 ? -13.480 7.122 6.985 1.00 87.44 109 GLY A CA 1
ATOM 814 C C . GLY A 1 109 ? -12.400 6.648 7.955 1.00 87.44 109 GLY A C 1
ATOM 815 O O . GLY A 1 109 ? -12.680 5.742 8.729 1.00 87.44 109 GLY A O 1
ATOM 816 N N . LEU A 1 110 ? -11.184 7.217 7.945 1.00 88.56 110 LEU A N 1
ATOM 817 C CA . LEU A 1 110 ? -10.098 6.741 8.812 1.00 88.56 110 LEU A CA 1
ATOM 818 C C . LEU A 1 110 ? -10.467 6.940 10.296 1.00 88.56 110 LEU A C 1
ATOM 820 O O . LEU A 1 110 ? -10.575 8.091 10.739 1.00 88.56 110 LEU A O 1
ATOM 824 N N . PRO A 1 111 ? -10.618 5.858 11.088 1.00 87.81 111 PRO A N 1
ATOM 825 C CA . PRO A 1 111 ? -10.903 5.970 12.511 1.00 87.81 111 PRO A CA 1
ATOM 826 C C . PRO A 1 111 ? -9.617 6.350 13.253 1.00 87.81 111 PRO A C 1
ATOM 828 O O . PRO A 1 111 ? -8.854 5.479 13.662 1.00 87.81 111 PRO A O 1
ATOM 831 N N . LEU A 1 112 ? -9.360 7.653 13.415 1.00 85.69 112 LEU A N 1
ATOM 832 C CA . LEU A 1 112 ? -8.072 8.177 13.889 1.00 85.69 112 LEU A CA 1
ATOM 833 C C . LEU A 1 112 ? -7.575 7.484 15.165 1.00 85.69 112 LEU A C 1
ATOM 835 O O . LEU A 1 112 ? -6.452 6.996 15.192 1.00 85.69 112 LEU A O 1
ATOM 839 N N . VAL A 1 113 ? -8.416 7.382 16.197 1.00 84.50 113 VAL A N 1
ATOM 840 C CA . VAL A 1 113 ? -8.039 6.757 17.478 1.00 84.50 113 VAL A CA 1
ATOM 841 C C . VAL A 1 113 ? -7.656 5.283 17.302 1.00 84.50 113 VAL A C 1
ATOM 843 O O . VAL A 1 113 ? -6.649 4.845 17.855 1.00 84.50 113 VAL A O 1
ATOM 846 N N . ALA A 1 114 ? -8.422 4.527 16.510 1.00 84.94 114 ALA A N 1
ATOM 847 C CA . ALA A 1 114 ? -8.125 3.120 16.245 1.00 84.94 114 ALA A CA 1
ATOM 848 C C . ALA A 1 114 ? -6.840 2.967 15.417 1.00 84.94 114 ALA A C 1
ATOM 850 O O . ALA A 1 114 ? -6.035 2.084 15.689 1.00 84.94 114 ALA A O 1
ATOM 851 N N . THR A 1 115 ? -6.598 3.872 14.467 1.00 88.38 115 THR A N 1
ATOM 852 C CA . THR A 1 115 ? -5.361 3.906 13.680 1.00 88.38 115 THR A CA 1
ATOM 853 C C . THR A 1 115 ? -4.140 4.231 14.535 1.00 88.38 115 THR A C 1
ATOM 855 O O . THR A 1 115 ? -3.101 3.610 14.359 1.00 88.38 115 THR A O 1
ATOM 858 N N . LEU A 1 116 ? -4.228 5.165 15.484 1.00 87.56 116 LEU A N 1
ATOM 859 C CA . LEU A 1 116 ? -3.099 5.465 16.374 1.00 87.56 116 LEU A CA 1
ATOM 860 C C . LEU A 1 116 ? -2.742 4.258 17.256 1.00 87.56 116 LEU A C 1
ATOM 862 O O . LEU A 1 116 ? -1.562 3.979 17.461 1.00 87.56 116 LEU A O 1
ATOM 866 N N . ALA A 1 117 ? -3.744 3.496 17.707 1.00 86.56 117 ALA A N 1
ATOM 867 C CA . ALA A 1 117 ? -3.539 2.278 18.493 1.00 86.56 117 ALA A CA 1
ATOM 868 C C . ALA A 1 117 ? -2.798 1.164 17.724 1.00 86.56 117 ALA A C 1
ATOM 870 O O . ALA A 1 117 ? -2.199 0.283 18.339 1.00 86.56 117 ALA A O 1
ATOM 871 N N . GLU A 1 118 ? -2.787 1.214 16.390 1.00 87.94 118 GLU A N 1
ATOM 872 C CA . GLU A 1 118 ? -2.013 0.297 15.545 1.00 87.94 118 GLU A CA 1
ATOM 873 C C . GLU A 1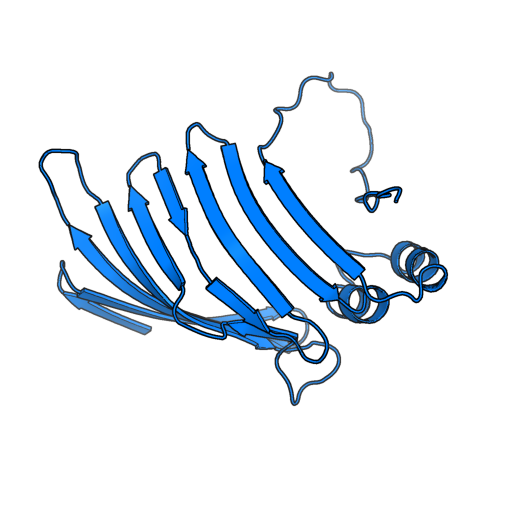 118 ? -0.508 0.601 15.562 1.00 87.94 118 GLU A C 1
ATOM 875 O O . GLU A 1 118 ? 0.302 -0.282 15.258 1.00 87.94 118 GLU A O 1
ATOM 880 N N . PHE A 1 119 ? -0.115 1.827 15.928 1.00 88.06 119 PHE A N 1
ATOM 881 C CA . PHE A 1 119 ? 1.269 2.310 15.868 1.00 88.06 119 PHE A CA 1
ATOM 882 C C . PHE A 1 119 ? 1.736 2.982 17.174 1.00 88.06 119 PHE A C 1
ATOM 884 O O . PHE A 1 119 ? 2.184 4.130 17.167 1.00 88.06 119 PHE A O 1
ATOM 891 N N . PRO A 1 120 ? 1.703 2.261 18.305 1.00 82.06 120 PRO A N 1
ATOM 892 C CA . PRO A 1 120 ? 2.024 2.814 19.624 1.00 82.06 120 PRO A CA 1
ATOM 893 C C . PRO A 1 120 ? 3.493 3.234 19.795 1.00 82.06 120 PRO A C 1
ATOM 895 O O . PRO A 1 120 ? 3.807 3.971 20.716 1.00 82.06 120 PRO A O 1
ATOM 898 N N . GLU A 1 121 ? 4.401 2.787 18.922 1.00 81.44 121 GLU A N 1
ATOM 899 C CA . GLU A 1 121 ? 5.812 3.216 18.944 1.00 81.44 121 GLU A CA 1
ATOM 900 C C . GLU A 1 121 ? 6.023 4.608 18.324 1.00 81.44 121 GLU A C 1
ATOM 902 O O . GLU A 1 121 ? 7.072 5.224 18.499 1.00 81.44 121 GLU A O 1
ATOM 907 N N . TRP A 1 122 ? 5.052 5.089 17.543 1.00 80.38 122 TRP A N 1
ATOM 908 C CA . TRP A 1 122 ? 5.132 6.375 16.844 1.00 80.38 122 TRP A CA 1
ATOM 909 C C . TRP A 1 122 ? 4.276 7.452 17.506 1.00 80.38 122 TRP A C 1
ATOM 911 O O . TRP A 1 122 ? 4.509 8.641 17.282 1.00 80.38 122 TRP A O 1
ATOM 921 N N . PHE A 1 123 ? 3.304 7.046 18.324 1.00 80.19 123 PHE A N 1
ATOM 922 C CA . PHE A 1 123 ? 2.340 7.934 18.952 1.00 80.19 123 PHE A CA 1
ATOM 923 C C . PHE A 1 123 ? 2.218 7.626 20.442 1.00 80.19 123 PHE A C 1
ATOM 925 O O . PHE A 1 123 ? 1.807 6.535 20.826 1.00 80.19 123 PHE A O 1
ATOM 932 N N . ASP A 1 124 ? 2.528 8.621 21.272 1.00 74.25 124 ASP A N 1
ATOM 933 C CA . ASP A 1 124 ? 2.344 8.529 22.720 1.00 74.25 124 ASP A CA 1
ATOM 934 C C . ASP A 1 124 ? 0.856 8.645 23.106 1.00 74.25 124 ASP A C 1
ATOM 936 O O . ASP A 1 124 ? 0.033 9.186 22.359 1.00 74.25 124 ASP A O 1
ATOM 940 N N . ASP A 1 125 ? 0.521 8.249 24.338 1.00 72.25 125 ASP A N 1
ATOM 941 C CA . ASP A 1 125 ? -0.835 8.333 24.908 1.00 72.25 125 ASP A CA 1
ATOM 942 C C . ASP A 1 125 ? -1.458 9.740 24.837 1.00 72.25 125 ASP A C 1
ATOM 944 O O . ASP A 1 125 ? -2.682 9.888 24.807 1.00 72.25 125 ASP A O 1
ATOM 948 N N . SER A 1 126 ? -0.634 10.789 24.761 1.00 74.06 126 SER A N 1
ATOM 949 C CA . SER A 1 126 ? -1.089 12.169 24.572 1.00 74.06 126 SER A CA 1
ATOM 950 C C . SER A 1 126 ? -1.680 12.423 23.180 1.00 74.06 126 SER A C 1
ATOM 952 O O . SER A 1 126 ? -2.674 13.140 23.072 1.00 74.06 126 SER A O 1
ATOM 954 N N . ALA A 1 127 ? -1.130 11.814 22.124 1.00 72.69 127 ALA A N 1
ATOM 955 C CA . ALA A 1 127 ? -1.667 11.908 20.766 1.00 72.69 127 ALA A CA 1
ATOM 956 C C . ALA A 1 127 ? -3.011 11.175 20.661 1.00 72.69 127 ALA A C 1
ATOM 958 O O . ALA A 1 127 ? -3.961 11.679 20.061 1.00 72.69 127 ALA A O 1
ATOM 959 N N . ILE A 1 128 ? -3.118 10.022 21.326 1.00 71.19 128 ILE A N 1
ATOM 960 C CA . ILE A 1 128 ? -4.367 9.263 21.441 1.00 71.19 128 ILE A CA 1
ATOM 961 C C . ILE A 1 128 ? -5.406 10.071 22.235 1.00 71.19 128 ILE A C 1
ATOM 963 O O . ILE A 1 128 ? -6.564 10.160 21.830 1.00 71.19 128 ILE A O 1
ATOM 967 N N . GLY A 1 129 ? -4.999 10.697 23.343 1.00 71.38 129 GLY A N 1
ATOM 968 C CA . GLY A 1 129 ? -5.847 11.573 24.154 1.00 71.38 129 GLY A CA 1
ATOM 969 C C . GLY A 1 129 ? -6.383 12.779 23.379 1.00 71.38 129 GLY A C 1
ATOM 970 O O . GLY A 1 129 ? -7.577 13.061 23.453 1.00 71.38 129 GLY A O 1
ATOM 971 N N . ALA A 1 130 ? -5.540 13.439 22.582 1.00 73.81 130 ALA A N 1
ATOM 972 C CA . ALA A 1 130 ? -5.948 14.550 21.721 1.00 73.81 130 ALA A CA 1
ATOM 973 C C . ALA A 1 130 ? -6.937 14.107 20.627 1.00 73.81 130 ALA A C 1
ATOM 975 O O . ALA A 1 130 ? -7.914 14.802 20.353 1.00 73.81 130 ALA A O 1
ATOM 976 N N . ALA A 1 131 ? -6.730 12.923 20.045 1.00 72.19 131 ALA A N 1
ATOM 977 C CA . ALA A 1 131 ? -7.612 12.368 19.022 1.00 72.19 131 ALA A CA 1
ATOM 978 C C . ALA A 1 131 ? -9.002 11.979 19.557 1.00 72.19 131 ALA A C 1
ATOM 980 O O . ALA A 1 131 ? -9.973 12.046 18.812 1.00 72.19 131 ALA A O 1
ATOM 981 N N . LYS A 1 132 ? -9.139 11.627 20.844 1.00 66.94 132 LYS A N 1
ATOM 982 C CA . LYS A 1 132 ? -10.443 11.289 21.453 1.00 66.94 132 LYS A CA 1
ATOM 983 C C . LYS A 1 132 ? -11.446 12.450 21.453 1.00 66.94 132 LYS A C 1
ATOM 985 O O . LYS A 1 132 ? -12.644 12.191 21.477 1.00 66.94 132 LYS A O 1
ATOM 990 N N . GLY A 1 133 ? -10.978 13.701 21.414 1.00 62.09 133 GLY A N 1
ATOM 991 C CA . GLY A 1 133 ? -11.841 14.883 21.277 1.00 62.09 133 GLY A CA 1
ATOM 992 C C . GLY A 1 133 ? -12.383 15.099 19.858 1.00 62.09 133 GLY A C 1
ATOM 993 O O . GLY A 1 133 ? -13.332 15.853 19.680 1.00 62.09 133 GLY A O 1
ATOM 994 N N . SER A 1 134 ? -11.803 14.419 18.866 1.00 59.72 134 SER A N 1
ATOM 995 C CA . SER A 1 134 ? -12.191 14.446 17.456 1.00 59.72 134 SER A CA 1
ATOM 996 C C . SER A 1 134 ? -12.712 13.059 17.077 1.00 59.72 134 SER A C 1
ATOM 998 O O . SER A 1 134 ? -12.018 12.251 16.464 1.00 59.72 134 SER A O 1
ATOM 1000 N N . SER A 1 135 ? -13.919 12.722 17.534 1.00 56.53 135 SER A N 1
ATOM 1001 C CA . SER A 1 135 ? -14.526 11.401 17.307 1.00 56.53 135 SER A CA 1
ATOM 1002 C C . SER A 1 135 ? -15.017 11.185 15.870 1.00 56.53 135 SER A C 1
ATOM 1004 O O . SER A 1 135 ? -15.616 10.150 15.574 1.00 56.53 135 SER A O 1
ATOM 1006 N N . GLU A 1 136 ? -14.782 12.142 14.975 1.00 62.88 136 GLU A N 1
ATOM 1007 C CA . GLU A 1 136 ? -15.266 12.086 13.606 1.00 62.88 136 GLU A CA 1
ATOM 1008 C C . GLU A 1 136 ? -14.285 11.330 12.700 1.00 62.88 136 GLU A C 1
ATOM 1010 O O . GLU A 1 136 ? -13.065 11.494 12.769 1.00 62.88 136 GLU A O 1
ATOM 1015 N N . ALA A 1 137 ? -14.829 10.459 11.849 1.00 69.50 137 ALA A N 1
ATOM 1016 C CA . ALA A 1 137 ? -14.041 9.702 10.890 1.00 69.50 137 ALA A CA 1
ATOM 1017 C C . ALA A 1 137 ? -13.392 10.661 9.884 1.00 69.50 137 ALA A C 1
ATOM 1019 O O . ALA A 1 137 ? -14.082 11.435 9.214 1.00 69.50 137 ALA A O 1
ATOM 1020 N N . LEU A 1 138 ? -12.066 10.603 9.756 1.00 76.12 138 LEU A N 1
ATOM 1021 C CA . LEU A 1 138 ? -11.338 11.568 8.941 1.00 76.12 138 LEU A CA 1
ATOM 1022 C C . LEU A 1 138 ? -11.605 11.340 7.453 1.00 76.12 138 LEU A C 1
ATOM 1024 O O . LEU A 1 138 ? -11.503 10.221 6.938 1.00 76.12 138 LEU A O 1
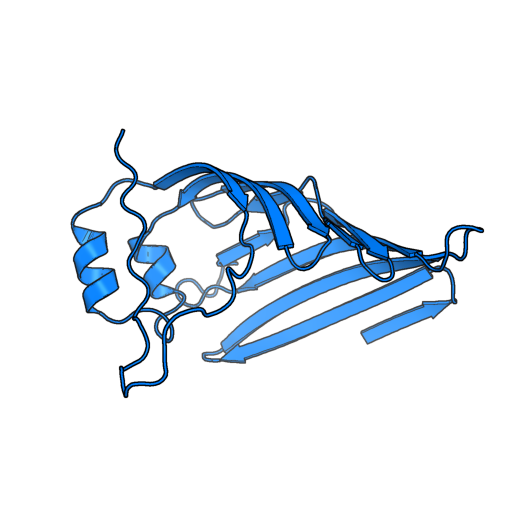ATOM 1028 N N . ARG A 1 139 ? -11.898 12.436 6.754 1.00 77.50 139 ARG A N 1
ATOM 1029 C CA . ARG A 1 139 ? -11.929 12.511 5.295 1.00 77.50 139 ARG A CA 1
ATOM 1030 C C . ARG A 1 139 ? -10.881 13.518 4.861 1.00 77.50 139 ARG A C 1
ATOM 1032 O O . ARG A 1 139 ? -10.970 14.683 5.229 1.00 77.50 139 ARG A O 1
ATOM 1039 N N . LEU A 1 140 ? -9.892 13.070 4.103 1.00 77.00 140 LEU A N 1
ATOM 1040 C CA . LEU A 1 140 ? -8.833 13.931 3.598 1.00 77.0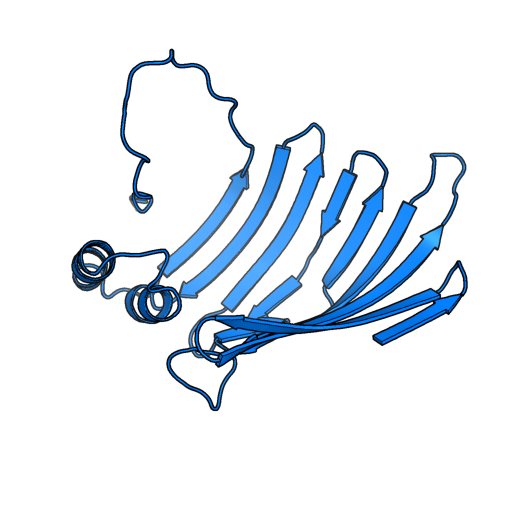0 140 LEU A CA 1
ATOM 1041 C C . LEU A 1 140 ? -8.769 13.761 2.085 1.00 77.00 140 LEU A C 1
ATOM 1043 O O . LEU A 1 140 ? -8.477 12.673 1.607 1.00 77.00 140 LEU A O 1
ATOM 1047 N N . ASN A 1 141 ? -9.025 14.828 1.340 1.00 73.75 141 ASN A N 1
ATOM 1048 C CA . ASN A 1 141 ? -8.775 14.880 -0.097 1.00 73.75 141 ASN A CA 1
ATOM 1049 C C . ASN A 1 141 ? -7.698 15.933 -0.304 1.00 73.75 141 ASN A C 1
ATOM 1051 O O . ASN A 1 141 ? -7.945 17.096 0.020 1.00 73.75 141 ASN A O 1
ATOM 1055 N N . ALA A 1 142 ? -6.520 15.557 -0.794 1.00 62.09 142 ALA A N 1
ATOM 1056 C CA . ALA A 1 142 ? -5.519 16.561 -1.110 1.00 62.09 142 ALA A CA 1
ATOM 1057 C C . ALA A 1 142 ? -4.515 16.105 -2.168 1.00 62.09 142 ALA A C 1
ATOM 1059 O O . ALA A 1 142 ? -4.240 14.918 -2.371 1.00 62.09 142 ALA A O 1
ATOM 1060 N N . GLU A 1 143 ? -3.931 17.112 -2.804 1.00 60.88 143 GLU A N 1
ATOM 1061 C CA . GLU A 1 143 ? -2.625 17.020 -3.429 1.00 60.88 143 GLU A CA 1
ATOM 1062 C C . GLU A 1 143 ? -1.595 17.421 -2.366 1.00 60.88 143 GLU A C 1
ATOM 1064 O O . GLU A 1 143 ? -1.660 18.509 -1.791 1.00 60.88 143 GLU A O 1
ATOM 1069 N N . TRP A 1 144 ? -0.689 16.506 -2.043 1.00 66.38 144 TRP A N 1
ATOM 1070 C CA . TRP A 1 144 ? 0.315 16.668 -0.995 1.00 66.38 144 TRP A CA 1
ATOM 1071 C C . TRP A 1 144 ? 1.701 16.417 -1.586 1.00 66.38 144 TRP A C 1
ATOM 1073 O O . TRP A 1 144 ? 2.013 15.326 -2.070 1.00 66.38 144 TRP A O 1
ATOM 1083 N N . ASP A 1 145 ? 2.548 17.440 -1.523 1.00 57.81 145 ASP A N 1
ATOM 1084 C CA . ASP A 1 145 ? 3.977 17.326 -1.798 1.00 57.81 145 ASP A CA 1
ATOM 1085 C C . ASP A 1 145 ? 4.683 16.970 -0.485 1.00 57.81 145 ASP A C 1
ATOM 1087 O O . ASP A 1 145 ? 4.918 17.822 0.376 1.00 57.81 145 ASP A O 1
ATOM 1091 N N . LEU A 1 146 ? 4.984 15.683 -0.311 1.00 55.12 146 LEU A N 1
ATOM 1092 C CA . LEU A 1 146 ? 5.782 15.170 0.801 1.00 55.12 146 LEU A CA 1
ATOM 1093 C C . LEU A 1 146 ? 7.280 15.312 0.470 1.00 55.12 146 LEU A C 1
ATOM 1095 O O . LEU A 1 146 ? 8.080 14.398 0.664 1.00 55.12 146 LEU A O 1
ATOM 1099 N N . GLY A 1 147 ? 7.674 16.458 -0.083 1.00 47.12 147 GLY A N 1
ATOM 1100 C CA . GLY A 1 147 ? 9.056 16.833 -0.320 1.00 47.12 147 GLY A CA 1
ATOM 1101 C C . GLY A 1 147 ? 9.747 17.229 0.981 1.00 47.12 147 GLY A C 1
ATOM 1102 O O . GLY A 1 147 ? 9.318 18.146 1.685 1.00 47.12 147 GLY A O 1
ATOM 1103 N N . ASN A 1 148 ? 10.855 16.552 1.284 1.00 46.72 148 ASN A N 1
ATOM 1104 C CA . ASN A 1 148 ? 11.797 16.933 2.329 1.00 46.72 148 ASN A CA 1
ATOM 1105 C C . ASN A 1 148 ? 12.289 18.368 2.061 1.00 46.72 148 ASN A C 1
ATOM 1107 O O . ASN A 1 148 ? 13.221 18.582 1.284 1.00 46.72 148 ASN A O 1
ATOM 1111 N N . ARG A 1 149 ? 11.654 19.371 2.678 1.00 46.34 149 ARG A N 1
ATOM 1112 C CA . ARG A 1 149 ? 12.195 20.731 2.727 1.00 46.34 149 ARG A CA 1
ATOM 1113 C C . ARG A 1 149 ? 13.451 20.665 3.580 1.00 46.34 149 ARG A C 1
ATOM 1115 O O . ARG A 1 149 ? 13.371 20.599 4.804 1.00 46.34 149 ARG A O 1
ATOM 1122 N N . GLY A 1 150 ? 14.592 20.626 2.898 1.00 39.66 150 GLY A N 1
ATOM 1123 C CA . GLY A 1 150 ? 15.915 20.603 3.496 1.00 39.66 150 GLY A CA 1
ATOM 1124 C C . GLY A 1 150 ? 16.017 21.543 4.694 1.00 39.66 150 GLY A C 1
ATOM 1125 O O . GLY A 1 150 ? 15.639 22.715 4.644 1.00 39.66 150 GLY A O 1
ATOM 1126 N N . SER A 1 151 ? 16.537 20.971 5.772 1.00 40.53 151 SER A N 1
ATOM 1127 C CA . SER A 1 151 ? 17.009 21.625 6.980 1.00 40.53 151 SER A CA 1
ATOM 1128 C C . SER A 1 151 ? 17.746 22.930 6.678 1.00 40.53 151 SER A C 1
ATOM 1130 O O . SER A 1 151 ? 18.860 22.930 6.155 1.00 40.53 151 SER A O 1
ATOM 1132 N N . GLY A 1 152 ? 17.141 24.039 7.081 1.00 39.47 152 GLY A N 1
ATOM 1133 C CA . GLY A 1 152 ? 17.751 25.360 7.069 1.00 39.47 152 GLY A CA 1
ATOM 1134 C C . GLY A 1 152 ? 17.419 26.111 8.348 1.00 39.47 152 GLY A C 1
ATOM 1135 O O . GLY A 1 152 ? 16.784 27.154 8.282 1.00 39.47 152 GLY A O 1
ATOM 1136 N N . ARG A 1 153 ? 17.806 25.573 9.513 1.00 32.69 153 ARG A N 1
ATOM 1137 C CA . ARG A 1 153 ? 17.964 26.339 10.762 1.00 32.69 153 ARG A CA 1
ATOM 1138 C C . ARG A 1 153 ? 18.975 25.645 11.679 1.00 32.69 153 ARG A C 1
ATOM 1140 O O . ARG A 1 153 ? 18.663 24.665 12.339 1.00 32.69 153 ARG A O 1
ATOM 1147 N N . SER A 1 154 ? 20.204 26.158 11.602 1.00 32.19 154 SER A N 1
ATOM 1148 C CA . SER A 1 154 ? 21.198 26.315 12.675 1.00 32.19 154 SER A CA 1
ATOM 1149 C C . SER A 1 154 ? 21.171 25.315 13.837 1.00 32.19 154 SER A C 1
ATOM 1151 O O . SER A 1 154 ? 20.258 25.313 14.659 1.00 32.19 154 SER A O 1
ATOM 1153 N N . ALA A 1 155 ? 22.274 24.573 13.956 1.00 42.19 155 ALA A N 1
ATOM 1154 C CA . ALA A 1 155 ? 22.644 23.771 15.111 1.00 42.19 155 ALA A CA 1
ATOM 1155 C C . ALA A 1 155 ? 22.477 24.537 16.438 1.00 42.19 155 ALA A C 1
ATOM 1157 O O . ALA A 1 155 ? 23.244 25.437 16.771 1.00 42.19 155 ALA A O 1
ATOM 1158 N N . GLY A 1 156 ? 21.486 24.116 17.213 1.00 29.25 156 GLY A N 1
ATOM 1159 C CA . GLY A 1 156 ? 21.334 24.387 18.633 1.00 29.25 156 GLY A CA 1
ATOM 1160 C C . GLY A 1 156 ? 20.506 23.245 19.206 1.00 29.25 156 GLY A C 1
ATOM 1161 O O . GLY A 1 156 ? 19.455 22.935 18.656 1.00 29.25 156 GLY A O 1
ATOM 1162 N N . LYS A 1 157 ? 21.016 22.567 20.241 1.00 39.88 157 LYS A N 1
ATOM 1163 C CA . LYS A 1 157 ? 20.372 21.440 20.942 1.00 39.88 157 LYS A CA 1
ATOM 1164 C C . LYS A 1 157 ? 18.851 21.629 21.058 1.00 39.88 157 LYS A C 1
ATOM 1166 O O . LYS A 1 157 ? 18.409 22.351 21.946 1.00 39.88 157 LYS A O 1
ATOM 1171 N N . GLN A 1 158 ? 18.062 20.949 20.229 1.00 34.88 158 GLN A N 1
ATOM 1172 C CA . GLN A 1 158 ? 16.623 20.826 20.434 1.00 34.88 158 GLN A CA 1
ATOM 1173 C C . GLN A 1 158 ? 16.155 19.419 20.068 1.00 34.88 158 GLN A C 1
ATOM 1175 O O . GLN A 1 158 ? 16.404 18.894 18.987 1.00 34.88 158 GLN A O 1
ATOM 1180 N N . THR A 1 159 ? 15.521 18.825 21.069 1.00 36.03 159 THR A N 1
ATOM 1181 C CA . THR A 1 159 ? 14.751 17.590 21.111 1.00 36.03 159 THR A CA 1
ATOM 1182 C C . THR A 1 159 ? 13.915 17.397 19.845 1.00 36.03 159 THR A C 1
ATOM 1184 O O . THR A 1 159 ? 13.310 18.347 19.353 1.00 36.03 159 THR A O 1
ATOM 1187 N N . ALA A 1 160 ? 13.878 16.163 19.337 1.00 34.97 160 ALA A N 1
ATOM 1188 C CA . ALA A 1 160 ? 13.090 15.768 18.172 1.00 34.97 160 ALA A CA 1
ATOM 1189 C C . ALA A 1 160 ? 11.648 16.322 18.237 1.00 34.97 160 ALA A C 1
ATOM 1191 O O . ALA A 1 160 ? 11.002 16.187 19.283 1.00 34.97 160 ALA A O 1
ATOM 1192 N N . PRO A 1 161 ? 11.110 16.924 17.158 1.00 40.12 161 PRO A N 1
ATOM 1193 C CA . PRO A 1 161 ? 9.721 17.343 17.153 1.00 40.12 161 PRO A CA 1
ATOM 1194 C C . PRO A 1 161 ? 8.832 16.099 17.057 1.00 40.12 161 PRO A C 1
ATOM 1196 O O . PRO A 1 161 ? 8.815 15.403 16.043 1.00 40.12 161 PRO A O 1
ATOM 1199 N N . LYS A 1 162 ? 8.091 15.824 18.136 1.00 43.66 162 LYS A N 1
ATOM 1200 C CA . LYS A 1 162 ? 6.930 14.929 18.117 1.00 43.66 162 LYS A CA 1
ATOM 1201 C C .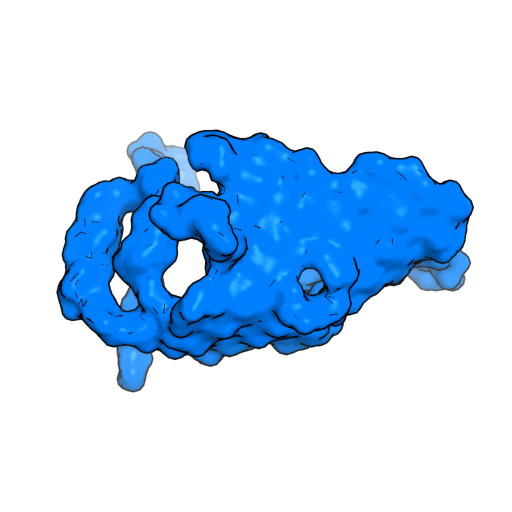 LYS A 1 162 ? 5.946 15.470 17.079 1.00 43.66 162 LYS A C 1
ATOM 1203 O O . LYS A 1 162 ? 5.590 16.646 17.137 1.00 43.66 162 LYS A O 1
ATOM 1208 N N . GLY A 1 163 ? 5.564 14.634 16.114 1.00 37.50 163 GLY A N 1
ATOM 1209 C CA . GLY A 1 163 ? 4.689 15.020 15.008 1.00 37.50 163 GLY A CA 1
ATOM 1210 C C . GLY A 1 163 ? 3.368 15.589 15.520 1.00 37.50 163 GLY A C 1
ATOM 1211 O O . GLY A 1 163 ? 2.581 14.881 16.143 1.00 37.50 163 GLY A O 1
ATOM 1212 N N . ALA A 1 164 ? 3.135 16.877 15.273 1.00 44.12 164 ALA A N 1
ATOM 1213 C CA . ALA A 1 164 ? 1.840 17.501 15.486 1.00 44.12 164 ALA A CA 1
ATOM 1214 C C . ALA A 1 164 ? 0.911 17.127 14.323 1.00 44.12 164 ALA A C 1
ATOM 1216 O O . ALA A 1 164 ? 1.302 17.209 13.157 1.00 44.12 164 ALA A O 1
ATOM 1217 N N . LEU A 1 165 ? -0.311 16.706 14.651 1.00 37.53 165 LEU A N 1
ATOM 1218 C CA . LEU A 1 165 ? -1.360 16.432 13.672 1.00 37.53 165 LEU A CA 1
ATOM 1219 C C . LEU A 1 165 ? -1.700 17.726 12.903 1.00 37.53 165 LEU A C 1
ATOM 1221 O O . LEU A 1 165 ? -1.845 18.775 13.536 1.00 37.53 165 LEU A O 1
ATOM 1225 N N . PRO A 1 166 ? -1.851 17.684 11.567 1.00 39.84 166 PRO A N 1
ATOM 1226 C CA . PRO A 1 166 ? -2.290 18.844 10.807 1.00 39.84 166 PRO A CA 1
ATOM 1227 C C . PRO A 1 166 ? -3.747 19.177 11.156 1.00 39.84 166 PRO A C 1
ATOM 1229 O O . PRO A 1 166 ? -4.659 18.390 10.912 1.00 39.84 166 PRO A O 1
ATOM 1232 N N . THR A 1 167 ? -3.971 20.358 11.731 1.00 39.94 167 THR A N 1
ATOM 1233 C CA . THR A 1 167 ? -5.305 20.937 11.921 1.00 39.94 167 THR A CA 1
ATOM 1234 C C . THR A 1 167 ? -5.793 21.503 10.588 1.00 39.94 167 THR A C 1
ATOM 1236 O O . THR A 1 167 ? -5.450 22.630 10.230 1.00 39.94 167 THR A O 1
ATOM 1239 N N . GLY A 1 168 ? -6.558 20.719 9.831 1.00 31.77 168 GLY A N 1
ATOM 1240 C CA . GLY A 1 168 ? -7.345 21.242 8.715 1.00 31.77 168 GLY A CA 1
ATOM 1241 C C . GLY A 1 168 ? -8.556 21.999 9.260 1.00 31.77 168 GLY A C 1
ATOM 1242 O O . GLY A 1 168 ? -9.300 21.447 10.067 1.00 31.77 168 GLY A O 1
ATOM 1243 N N . GLN A 1 169 ? -8.728 23.261 8.865 1.00 33.12 169 GLN A N 1
ATOM 1244 C CA . GLN A 1 169 ? -9.986 23.985 9.057 1.00 33.12 169 GLN A CA 1
ATOM 1245 C C . GLN A 1 169 ? -10.882 23.776 7.830 1.00 33.12 169 GLN A C 1
ATOM 1247 O O . GLN A 1 169 ? -10.371 23.696 6.711 1.00 33.12 169 GLN A O 1
ATOM 1252 N N . LEU A 1 170 ? -12.185 23.629 8.095 1.00 32.44 170 LEU A N 1
ATOM 1253 C CA . LEU A 1 170 ? -13.281 23.538 7.122 1.00 32.44 170 LEU A CA 1
ATOM 1254 C C . LEU A 1 170 ? -13.434 24.826 6.305 1.00 32.44 170 LEU A C 1
ATOM 1256 O O . LEU A 1 170 ? -13.243 25.913 6.895 1.00 32.44 170 LEU A O 1
#

Sequence (170 aa):
EADGVRSAHRLRGEIALPRQRDLRLLLEGGLTTPASGMVWTGTLSELSLSSLVDKDKPFVRLAGPLPLQAAAERISAGPAEFVGPAWSARLERALYAGLSWQTAGSLQGLPLVATLAEFPEWFDDSAIGAAKGSSEALRLNAEWDLGNRGSGRSAGKQTAPKGALPTGQL

Radius of gyration: 18.76 Å; chains: 1; bounding box: 38×42×51 Å

Secondary structure (DSSP, 8-state):
-EEEETTEEEEEEEEEETTTEEEEEEEEEEEE--TT--EEEEEEEEEEEE-SS-TTSEEEEESS-EEEEEETTEEEE-SEEEE-SS-EEEEEEEEEETTEEEEEEEEEEE-HHHHHHT-TTTS-HHHHHHHTT--SPEEEEEEEE-------S----------PPP----